Protein AF-A0A2W0CAE5-F1 (afdb_monomer_lite)

Foldseek 3Di:
DDDWDKDKDFDPVCDDWAFIWIDIPPPPDPVPTHGDGRTPVVVVVVCCCVPVVDDPPD

pLDDT: mean 85.84, std 12.11, range [53.5, 97.25]

InterPro domains:
  IPR037883 Knr4/Smi1-like domain superfamily [SSF160631] (3-50)

Organism: NCBI:txid59845

Sequence (58 aa):
MHQGYEIRFFDVNMGENPPVFLWYEGMENPASAIKLFYTFEEFLLQEIEVHSSVSWRD

Secondary structure (DSSP, 8-state):
-----EEEE--GGG-SS--EEEEETT-S-GGGPEEEESSHHHHHHHHHHHHS------

Radius of gyration: 13.9 Å; chains: 1; bounding box: 29×31×39 Å

Structure (mmCIF, N/CA/C/O backbone):
data_AF-A0A2W0CAE5-F1
#
_entry.id   AF-A0A2W0CAE5-F1
#
loop_
_atom_site.group_PDB
_atom_site.id
_atom_site.type_symbol
_atom_site.label_atom_id
_atom_site.label_alt_id
_atom_site.label_comp_id
_atom_site.label_asym_id
_atom_site.label_entity_id
_atom_site.label_seq_id
_atom_site.pdbx_PDB_ins_code
_atom_site.Cartn_x
_atom_site.Cartn_y
_atom_site.Cartn_z
_atom_site.occupancy
_atom_site.B_iso_or_equiv
_atom_site.auth_seq_id
_atom_site.auth_comp_id
_atom_site.auth_asym_id
_atom_site.auth_atom_id
_atom_site.pdbx_PDB_model_num
ATOM 1 N N . MET A 1 1 ? -0.650 -1.185 -27.552 1.00 53.50 1 MET A N 1
ATOM 2 C CA . MET A 1 1 ? -0.149 -0.520 -26.331 1.00 53.50 1 MET A CA 1
ATOM 3 C C . MET A 1 1 ? -0.865 -1.149 -25.153 1.00 53.50 1 MET A C 1
ATOM 5 O O . MET A 1 1 ? -2.088 -1.151 -25.169 1.00 53.50 1 MET A O 1
ATOM 9 N N . HIS A 1 2 ? -0.134 -1.740 -24.209 1.00 72.25 2 HIS A N 1
ATOM 10 C CA . HIS A 1 2 ? -0.687 -2.173 -22.925 1.00 72.25 2 HIS A CA 1
ATOM 11 C C . HIS A 1 2 ? -0.475 -1.027 -21.932 1.00 72.25 2 HIS A C 1
ATOM 13 O O . HIS A 1 2 ? 0.626 -0.483 -21.871 1.00 72.25 2 HIS A O 1
ATOM 19 N N . GLN A 1 3 ? -1.532 -0.603 -21.241 1.00 74.38 3 GLN A N 1
ATOM 20 C CA . GLN A 1 3 ? -1.396 0.282 -20.089 1.00 74.38 3 GLN A CA 1
ATOM 21 C C . GLN A 1 3 ? -1.097 -0.630 -18.907 1.00 74.38 3 GLN A C 1
ATOM 23 O O . GLN A 1 3 ? -1.956 -1.431 -18.544 1.00 74.38 3 GLN A O 1
ATOM 28 N N . GLY A 1 4 ? 0.133 -0.567 -18.400 1.00 82.56 4 GLY A N 1
ATOM 29 C CA . GLY A 1 4 ? 0.528 -1.402 -17.277 1.00 82.56 4 GLY A CA 1
ATOM 30 C C . GLY A 1 4 ? -0.226 -1.045 -16.003 1.00 82.56 4 GLY A C 1
ATOM 31 O O . GLY A 1 4 ? -0.898 -0.013 -15.925 1.00 82.56 4 GLY A O 1
ATOM 32 N N . TYR A 1 5 ? -0.130 -1.919 -15.010 1.00 86.19 5 TYR A N 1
ATOM 33 C CA . TYR A 1 5 ? -0.861 -1.775 -13.756 1.00 86.19 5 TYR A CA 1
ATOM 34 C C . TYR A 1 5 ? 0.028 -1.287 -12.607 1.00 86.19 5 TYR A C 1
ATOM 36 O O . TYR A 1 5 ? 1.219 -1.597 -12.526 1.00 86.19 5 TYR A O 1
ATOM 44 N N . GLU A 1 6 ? -0.593 -0.527 -11.705 1.00 90.31 6 GLU A N 1
ATOM 45 C CA . GLU A 1 6 ? -0.041 -0.075 -10.430 1.00 90.31 6 GLU A CA 1
ATOM 46 C C . GLU A 1 6 ? -0.746 -0.822 -9.291 1.00 90.31 6 GLU A C 1
ATOM 48 O O . GLU A 1 6 ? -1.973 -0.930 -9.285 1.00 90.31 6 GLU A O 1
ATOM 53 N N . ILE A 1 7 ? 0.019 -1.327 -8.320 1.00 90.75 7 ILE A N 1
ATOM 54 C CA . ILE A 1 7 ? -0.502 -1.975 -7.114 1.00 90.75 7 ILE A CA 1
ATOM 55 C C . ILE A 1 7 ? 0.059 -1.274 -5.886 1.00 90.75 7 ILE A C 1
ATOM 57 O O . ILE A 1 7 ? 1.275 -1.152 -5.718 1.00 90.75 7 ILE A O 1
ATOM 61 N N . ARG A 1 8 ? -0.846 -0.887 -4.989 1.00 93.62 8 ARG A N 1
ATOM 62 C CA . ARG A 1 8 ? -0.522 -0.442 -3.635 1.00 93.62 8 ARG A CA 1
ATOM 63 C C . ARG A 1 8 ? -0.878 -1.547 -2.652 1.00 93.62 8 ARG A C 1
ATOM 65 O O . ARG A 1 8 ? -1.960 -2.122 -2.745 1.00 93.62 8 ARG A O 1
ATOM 72 N N . PHE A 1 9 ? 0.032 -1.870 -1.743 1.00 93.31 9 PHE A N 1
ATOM 73 C CA . PHE A 1 9 ? -0.133 -2.986 -0.813 1.00 93.31 9 PHE A CA 1
ATOM 74 C C . PHE A 1 9 ? 0.595 -2.736 0.507 1.00 93.31 9 PHE A C 1
ATOM 76 O O . PHE A 1 9 ? 1.452 -1.862 0.607 1.00 93.31 9 PHE A O 1
ATOM 83 N N . PHE A 1 10 ? 0.271 -3.530 1.520 1.00 94.75 10 PHE A N 1
ATOM 84 C CA . PHE A 1 10 ? 0.955 -3.554 2.809 1.00 94.75 10 PHE A CA 1
ATOM 85 C C . PHE A 1 10 ? 1.130 -5.005 3.269 1.00 94.75 10 PHE A C 1
ATOM 87 O O . PHE A 1 10 ? 0.402 -5.896 2.826 1.00 94.75 10 PHE A O 1
ATOM 94 N N . ASP A 1 11 ? 2.102 -5.251 4.146 1.00 92.12 11 ASP A N 1
ATOM 95 C CA . ASP A 1 11 ? 2.315 -6.570 4.747 1.00 92.12 11 ASP A CA 1
ATOM 96 C C . ASP A 1 11 ? 1.509 -6.690 6.045 1.00 92.12 11 ASP A C 1
ATOM 98 O O . ASP A 1 11 ? 1.694 -5.919 6.987 1.00 92.12 11 ASP A O 1
ATOM 102 N N . VAL A 1 12 ? 0.627 -7.688 6.102 1.00 92.44 12 VAL A N 1
ATOM 103 C CA . VAL A 1 12 ? -0.232 -7.973 7.262 1.00 92.44 12 VAL A CA 1
ATOM 104 C C . VAL A 1 12 ? 0.554 -8.388 8.509 1.00 92.44 12 VAL A C 1
ATOM 106 O O . VAL A 1 12 ? 0.036 -8.298 9.618 1.00 92.44 12 VAL A O 1
ATOM 109 N N . ASN A 1 13 ? 1.807 -8.825 8.357 1.00 95.44 13 ASN A N 1
ATOM 110 C CA . ASN A 1 13 ? 2.664 -9.216 9.476 1.00 95.44 13 ASN A CA 1
ATOM 111 C C . ASN A 1 13 ? 3.403 -8.028 10.115 1.00 95.44 13 ASN A C 1
ATOM 113 O O . ASN A 1 13 ? 4.073 -8.208 11.130 1.00 95.44 13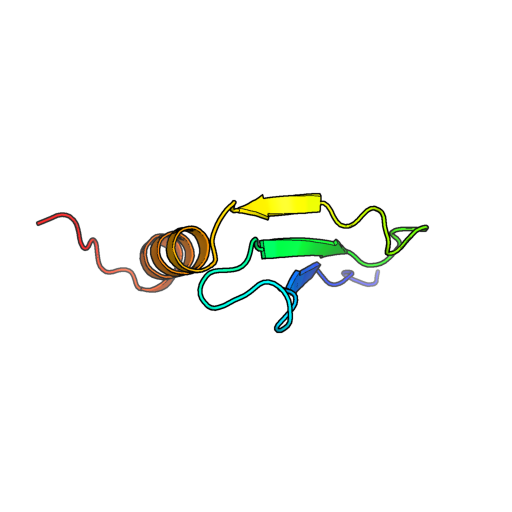 ASN A O 1
ATOM 117 N N . MET A 1 14 ? 3.295 -6.818 9.552 1.00 92.56 14 MET A N 1
ATOM 118 C CA . MET A 1 14 ? 3.961 -5.612 10.069 1.00 92.56 14 MET A CA 1
ATOM 119 C C . MET A 1 14 ? 3.177 -4.891 11.183 1.00 92.56 14 MET A C 1
ATOM 121 O O . MET A 1 14 ? 3.592 -3.820 11.624 1.00 92.56 14 MET A O 1
ATOM 125 N N . GLY A 1 15 ? 2.087 -5.484 11.678 1.00 92.94 15 GLY A N 1
ATOM 126 C CA . GLY A 1 15 ? 1.275 -4.952 12.776 1.00 92.94 15 GLY A CA 1
ATOM 127 C C . GLY A 1 15 ? 0.005 -4.239 12.305 1.00 92.94 15 GLY A C 1
ATOM 128 O O . GLY A 1 15 ? -0.375 -4.331 11.143 1.00 92.94 15 GLY A O 1
ATOM 129 N N . GLU A 1 16 ? -0.671 -3.549 13.229 1.00 93.88 16 GLU A N 1
ATOM 130 C CA . GLU A 1 16 ? -2.013 -2.984 12.998 1.00 93.88 16 GLU A CA 1
ATOM 131 C C . GLU A 1 16 ? -2.036 -1.778 12.049 1.00 93.88 16 GLU A C 1
ATOM 133 O O . GLU A 1 16 ? -3.042 -1.545 11.386 1.00 93.88 16 GLU A O 1
ATOM 138 N N . ASN A 1 17 ? -0.936 -1.025 11.957 1.00 95.75 17 ASN A N 1
ATOM 139 C CA . ASN A 1 17 ? -0.851 0.179 11.128 1.00 95.75 17 ASN A CA 1
ATOM 140 C C . ASN A 1 17 ? 0.418 0.164 10.250 1.00 95.75 17 ASN A C 1
ATOM 142 O O . ASN A 1 17 ? 1.351 0.936 10.486 1.00 95.75 17 ASN A O 1
ATOM 146 N N . PRO A 1 18 ? 0.503 -0.773 9.289 1.00 97.25 18 PRO A N 1
ATOM 147 C CA . PRO A 1 18 ? 1.724 -1.036 8.539 1.00 97.25 18 PRO A CA 1
ATOM 148 C C . PRO A 1 18 ? 2.004 0.045 7.481 1.00 97.25 18 PRO A C 1
ATOM 150 O O . PRO A 1 18 ? 1.084 0.732 7.042 1.00 97.25 18 PRO A O 1
ATOM 153 N N . PRO A 1 19 ? 3.256 0.182 7.009 1.00 97.00 19 PRO A N 1
ATOM 154 C CA . PRO A 1 19 ? 3.566 1.040 5.871 1.00 97.00 19 PRO A CA 1
ATOM 155 C C . PRO A 1 19 ? 2.927 0.517 4.579 1.00 97.00 19 PRO A C 1
ATOM 157 O O . PRO A 1 19 ? 2.768 -0.692 4.390 1.00 97.00 19 PRO A O 1
ATOM 160 N N . VAL A 1 20 ? 2.631 1.434 3.656 1.00 97.00 20 VAL A N 1
ATOM 161 C CA . VAL A 1 20 ? 2.087 1.109 2.330 1.00 97.00 20 VAL A CA 1
ATOM 162 C C . VAL A 1 20 ? 3.175 1.252 1.276 1.00 97.00 20 VAL A C 1
ATOM 164 O O . VAL A 1 20 ? 3.912 2.241 1.237 1.00 97.00 20 VAL A O 1
ATOM 167 N N . PHE A 1 21 ? 3.256 0.257 0.402 1.00 94.88 21 PHE A N 1
ATOM 168 C CA . PHE A 1 21 ? 4.222 0.153 -0.677 1.00 94.88 21 PHE A CA 1
ATOM 169 C C . PHE A 1 21 ? 3.542 0.211 -2.040 1.00 94.88 21 PHE A C 1
ATOM 171 O O . PHE A 1 21 ? 2.367 -0.119 -2.186 1.00 94.88 21 PHE A O 1
ATOM 178 N N . LEU A 1 22 ? 4.325 0.600 -3.036 1.00 93.44 22 LEU A N 1
ATOM 179 C CA . LEU A 1 22 ? 3.966 0.714 -4.435 1.00 93.44 22 LEU A CA 1
ATOM 180 C C . LEU A 1 22 ? 4.801 -0.243 -5.270 1.00 93.44 22 LEU A C 1
ATOM 182 O O . LEU A 1 22 ? 6.031 -0.262 -5.174 1.00 93.44 22 LEU A O 1
ATOM 186 N N . TRP A 1 23 ? 4.128 -0.963 -6.152 1.00 91.88 23 TRP A N 1
ATOM 187 C CA . TRP A 1 23 ? 4.745 -1.753 -7.202 1.00 91.88 23 TRP A CA 1
ATOM 188 C C . TRP A 1 23 ? 4.037 -1.476 -8.528 1.00 91.88 23 TRP A C 1
ATOM 190 O O . TRP A 1 23 ? 2.825 -1.270 -8.558 1.00 91.88 23 TRP A O 1
ATOM 200 N N . TYR A 1 24 ? 4.785 -1.471 -9.627 1.00 89.19 24 TYR A N 1
ATOM 201 C CA . TYR A 1 24 ? 4.242 -1.296 -10.972 1.00 89.19 24 TYR A CA 1
ATOM 202 C C . TYR A 1 24 ? 4.778 -2.370 -11.913 1.00 89.19 24 TYR A C 1
ATOM 204 O O . TYR A 1 24 ? 5.885 -2.889 -11.733 1.00 89.19 24 TYR A O 1
ATOM 212 N N . GLU A 1 25 ? 3.981 -2.695 -12.927 1.00 86.50 25 GLU A N 1
ATOM 213 C CA . GLU A 1 25 ? 4.343 -3.687 -13.933 1.00 86.50 25 GLU A CA 1
ATOM 214 C C . GLU A 1 25 ? 5.667 -3.336 -14.629 1.00 86.50 25 GLU A C 1
ATOM 216 O O . GLU A 1 25 ? 5.883 -2.208 -15.070 1.00 86.50 25 GLU A O 1
ATOM 221 N N . GLY A 1 26 ? 6.564 -4.320 -14.725 1.00 84.44 26 GLY A N 1
ATOM 222 C CA . GLY A 1 26 ? 7.902 -4.142 -15.295 1.00 84.44 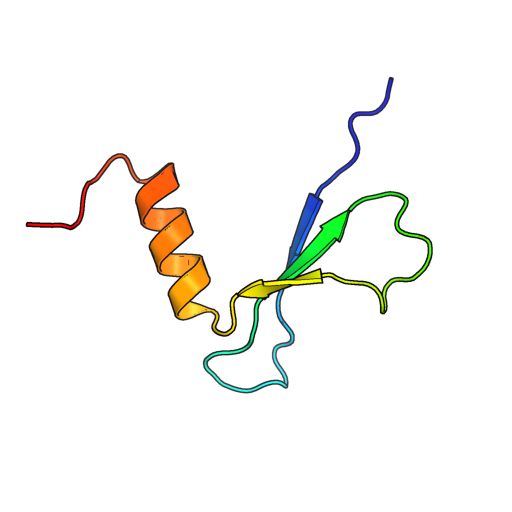26 GLY A CA 1
ATOM 223 C C . GLY A 1 26 ? 8.986 -3.778 -14.278 1.00 84.44 26 GLY A C 1
ATOM 224 O O . GLY A 1 26 ? 10.147 -3.664 -14.661 1.00 84.44 26 GLY A O 1
ATOM 225 N N . MET A 1 27 ? 8.661 -3.645 -12.986 1.00 85.25 27 MET A N 1
ATOM 226 C CA . MET A 1 27 ? 9.682 -3.537 -11.943 1.00 85.25 27 MET A CA 1
ATOM 227 C C . MET A 1 27 ? 10.449 -4.867 -11.818 1.00 85.25 27 MET A C 1
ATOM 229 O O . MET A 1 27 ? 9.908 -5.870 -11.355 1.00 85.25 27 MET A O 1
ATOM 233 N N . GLU A 1 28 ? 11.721 -4.866 -12.232 1.00 76.19 28 GLU A N 1
ATOM 234 C CA . GLU A 1 28 ? 12.565 -6.070 -12.355 1.00 76.19 28 GLU A CA 1
ATOM 235 C C . GLU A 1 28 ? 12.824 -6.794 -11.025 1.00 76.19 28 GLU A C 1
ATOM 237 O O . GLU A 1 28 ? 13.107 -7.991 -11.011 1.00 76.19 28 GLU A O 1
ATOM 242 N N . ASN A 1 29 ? 12.710 -6.086 -9.898 1.00 79.38 29 ASN A N 1
ATOM 243 C CA . ASN A 1 29 ? 12.891 -6.650 -8.569 1.00 79.38 29 ASN A CA 1
ATOM 244 C C . ASN A 1 29 ? 11.693 -6.310 -7.660 1.00 79.38 29 ASN A C 1
ATOM 246 O O . ASN A 1 29 ? 11.531 -5.151 -7.282 1.00 79.38 29 ASN A O 1
ATOM 250 N N . PRO A 1 30 ? 10.883 -7.298 -7.236 1.00 65.56 30 PRO A N 1
ATOM 251 C CA . PRO A 1 30 ? 9.777 -7.087 -6.298 1.00 65.56 30 PRO A CA 1
ATOM 252 C C . PRO A 1 30 ? 10.204 -6.493 -4.947 1.00 65.56 30 PRO A C 1
ATOM 254 O O . PRO A 1 30 ? 9.421 -5.793 -4.311 1.00 65.56 30 PRO A O 1
ATOM 257 N N . ALA A 1 31 ? 11.453 -6.718 -4.517 1.00 70.75 31 ALA A N 1
ATOM 258 C CA . ALA A 1 31 ? 12.004 -6.109 -3.305 1.00 70.75 31 ALA A CA 1
ATOM 259 C C . ALA A 1 31 ? 12.285 -4.601 -3.458 1.00 70.75 31 ALA A C 1
ATOM 261 O O . ALA A 1 31 ? 12.573 -3.928 -2.473 1.00 70.75 31 ALA A O 1
ATOM 262 N N . SER A 1 32 ? 12.194 -4.060 -4.677 1.00 76.25 32 SER A N 1
ATOM 263 C CA . SER A 1 32 ? 12.305 -2.627 -4.965 1.00 76.25 32 SER A CA 1
ATOM 264 C C . SER A 1 32 ? 10.976 -1.879 -4.833 1.00 76.25 32 SER A C 1
ATOM 266 O O . SER A 1 32 ? 10.895 -0.726 -5.257 1.00 76.25 32 SER A O 1
ATOM 268 N N . ALA A 1 33 ? 9.948 -2.505 -4.246 1.00 85.81 33 ALA A N 1
ATOM 269 C CA . ALA A 1 33 ? 8.695 -1.832 -3.940 1.00 85.81 33 ALA A CA 1
ATOM 270 C C . ALA A 1 33 ? 8.958 -0.535 -3.157 1.00 85.81 33 ALA A C 1
ATOM 272 O O . ALA A 1 33 ? 9.686 -0.506 -2.160 1.00 85.81 33 ALA A O 1
ATOM 273 N N . ILE A 1 34 ? 8.376 0.558 -3.636 1.00 91.06 34 ILE A N 1
ATOM 274 C CA . ILE A 1 34 ? 8.634 1.896 -3.110 1.00 91.06 34 ILE A CA 1
ATOM 275 C C . ILE A 1 34 ? 7.694 2.117 -1.933 1.00 91.06 34 ILE A C 1
ATOM 277 O O . ILE A 1 34 ? 6.481 2.037 -2.094 1.00 91.06 34 ILE A O 1
ATOM 281 N N . LYS A 1 35 ? 8.222 2.416 -0.745 1.00 93.75 35 LYS A N 1
ATOM 282 C CA . LYS A 1 35 ? 7.381 2.828 0.385 1.00 93.75 35 LYS A CA 1
ATOM 283 C C . LYS A 1 35 ? 6.783 4.205 0.091 1.00 93.75 35 LYS A C 1
ATOM 285 O O . LYS A 1 35 ? 7.535 5.162 -0.074 1.00 93.75 35 LYS A O 1
ATOM 290 N N . LEU A 1 36 ? 5.458 4.296 0.041 1.00 94.75 36 LEU A N 1
ATOM 291 C CA . LEU A 1 36 ? 4.732 5.547 -0.187 1.00 94.75 36 LEU A CA 1
ATOM 292 C C . LEU A 1 36 ? 4.297 6.212 1.118 1.00 94.75 36 LEU A C 1
ATOM 294 O O . LEU A 1 36 ? 4.433 7.422 1.253 1.00 94.75 36 LEU A O 1
ATOM 298 N N . PHE A 1 37 ? 3.809 5.418 2.071 1.00 96.81 37 PHE A N 1
ATOM 299 C CA . PHE A 1 37 ? 3.294 5.900 3.353 1.00 96.81 37 PHE A CA 1
ATOM 300 C C . PHE A 1 37 ? 3.957 5.157 4.5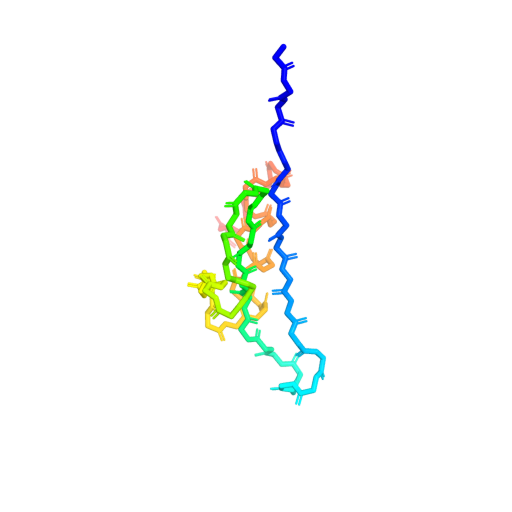05 1.00 96.81 37 PHE A C 1
ATOM 302 O O . PHE A 1 37 ? 4.313 3.979 4.373 1.00 96.81 37 PHE A O 1
ATOM 309 N N . TYR A 1 38 ? 4.132 5.838 5.637 1.00 95.75 38 TYR A N 1
ATOM 310 C CA . TYR A 1 38 ? 4.713 5.222 6.827 1.00 95.75 38 TYR A CA 1
ATOM 311 C C . TYR A 1 38 ? 3.680 4.408 7.598 1.00 95.75 38 TYR A C 1
ATOM 313 O O . TYR A 1 38 ? 4.062 3.446 8.266 1.00 95.75 38 TYR A O 1
ATOM 321 N N . THR A 1 39 ? 2.400 4.751 7.452 1.00 96.88 39 THR A N 1
ATOM 322 C CA . THR A 1 39 ? 1.276 4.049 8.071 1.00 96.88 39 THR A CA 1
ATOM 323 C C . THR A 1 39 ? 0.113 3.856 7.091 1.00 96.88 39 THR A C 1
ATOM 325 O O . THR A 1 39 ? -0.013 4.569 6.093 1.00 96.88 39 THR A O 1
ATOM 328 N N . PHE A 1 40 ? -0.751 2.881 7.370 1.00 95.88 40 PHE A N 1
ATOM 329 C CA . PHE A 1 40 ? -1.942 2.602 6.570 1.00 95.88 40 PHE A CA 1
ATOM 330 C C . PHE A 1 40 ? -3.011 3.680 6.773 1.00 95.88 40 PHE A C 1
ATOM 332 O O . PHE A 1 40 ? -3.724 4.028 5.836 1.00 95.88 40 PHE A O 1
ATOM 339 N N . GLU A 1 41 ? -3.091 4.248 7.975 1.00 95.94 41 GLU A N 1
ATOM 340 C CA . GLU A 1 41 ? -3.990 5.357 8.299 1.00 95.94 41 GLU A CA 1
ATOM 341 C C . GLU A 1 41 ? -3.698 6.612 7.461 1.00 95.94 41 GLU A C 1
ATOM 343 O O . GLU A 1 41 ? -4.624 7.182 6.886 1.00 95.94 41 GLU A O 1
ATOM 348 N N . GLU A 1 42 ? -2.423 7.001 7.317 1.00 96.12 42 GLU A N 1
ATOM 349 C CA . GLU A 1 42 ? -2.013 8.115 6.444 1.00 96.12 42 GLU A CA 1
ATOM 350 C C . GLU A 1 42 ? -2.484 7.903 5.000 1.00 96.12 42 GLU A C 1
ATOM 352 O O . GLU A 1 42 ? -3.061 8.804 4.389 1.00 96.12 42 GLU A O 1
ATOM 357 N N . PHE A 1 43 ? -2.266 6.695 4.471 1.00 95.38 43 PHE A N 1
ATOM 358 C CA . PHE A 1 43 ? -2.723 6.312 3.139 1.00 95.38 43 PHE A CA 1
ATOM 359 C C . PHE A 1 43 ? -4.247 6.418 3.021 1.00 95.38 43 PHE A C 1
ATOM 361 O O . PHE A 1 43 ? -4.754 7.046 2.093 1.00 95.38 43 PHE A O 1
ATOM 368 N N . LEU A 1 44 ? -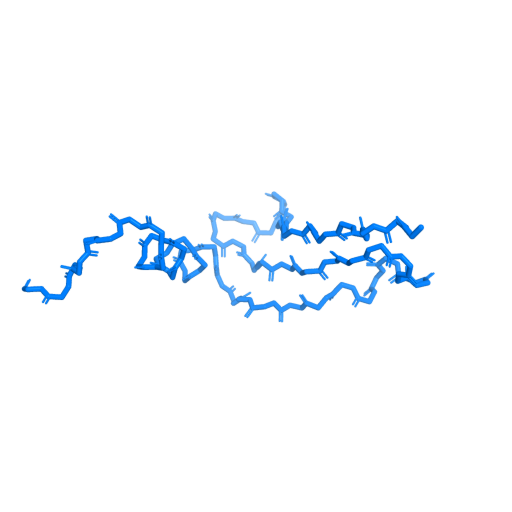4.984 5.837 3.970 1.00 93.50 44 LEU A N 1
ATO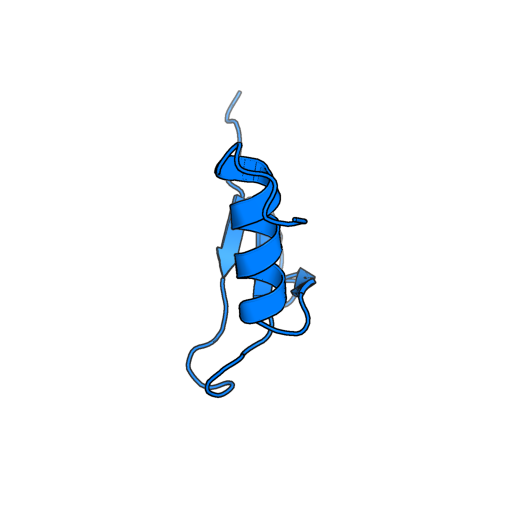M 369 C CA . LEU A 1 44 ? -6.442 5.805 3.935 1.00 93.50 44 LEU A CA 1
ATOM 370 C C . LEU A 1 44 ? -7.044 7.215 3.982 1.00 93.50 44 LEU A C 1
ATOM 372 O O . LEU A 1 44 ? -7.957 7.510 3.212 1.00 93.50 44 LEU A O 1
ATOM 376 N N . LEU A 1 45 ? -6.523 8.093 4.844 1.00 93.38 45 LEU A N 1
ATOM 377 C CA . LEU A 1 45 ? -6.971 9.484 4.937 1.00 93.38 45 LEU A CA 1
ATOM 378 C C . LEU A 1 45 ? -6.755 10.235 3.619 1.00 93.38 45 LEU A C 1
ATOM 380 O O . LEU A 1 45 ? -7.670 10.917 3.156 1.00 93.38 45 LEU A O 1
ATOM 384 N N . GLN A 1 46 ? -5.588 10.070 2.987 1.00 91.94 46 GLN A N 1
ATOM 385 C CA . GLN A 1 46 ? -5.308 10.696 1.696 1.00 91.94 46 GLN A CA 1
ATOM 386 C C . GLN A 1 46 ? -6.240 10.176 0.594 1.00 91.94 46 GLN A C 1
ATOM 388 O O . GLN A 1 46 ? -6.780 10.971 -0.172 1.00 91.94 46 GLN A O 1
ATOM 393 N N . GLU A 1 47 ? -6.453 8.863 0.494 1.00 91.44 47 GLU A N 1
ATOM 394 C CA . GLU A 1 47 ? -7.328 8.303 -0.544 1.00 91.44 47 GLU A CA 1
ATOM 395 C C . GLU A 1 47 ? -8.782 8.746 -0.354 1.00 91.44 47 GLU A C 1
ATOM 397 O O . GLU A 1 47 ? -9.472 9.051 -1.328 1.00 91.44 47 GLU A O 1
ATOM 402 N N . ILE A 1 48 ? -9.242 8.855 0.896 1.00 90.50 48 ILE A N 1
ATOM 403 C CA . ILE A 1 48 ? -10.550 9.436 1.204 1.00 90.50 48 ILE A CA 1
ATOM 404 C C . ILE A 1 48 ? -10.596 10.902 0.759 1.00 90.50 48 ILE A C 1
ATOM 406 O O . ILE A 1 48 ? -11.549 11.283 0.084 1.00 90.50 48 ILE A O 1
ATOM 410 N N . GLU A 1 49 ? -9.598 11.727 1.078 1.00 88.31 49 GLU A N 1
ATOM 411 C CA . GLU A 1 49 ? -9.556 13.138 0.657 1.00 88.31 49 GLU A CA 1
ATOM 412 C C . GLU A 1 49 ? -9.601 13.280 -0.874 1.00 88.31 49 GLU A C 1
ATOM 414 O O . GLU A 1 49 ? -10.382 14.072 -1.404 1.00 88.31 49 GLU A O 1
ATOM 419 N N . VAL A 1 50 ? -8.822 12.467 -1.594 1.00 88.31 50 VAL A N 1
ATOM 420 C CA . VAL A 1 50 ? -8.732 12.513 -3.061 1.00 88.31 50 VAL A CA 1
ATOM 421 C C . VAL A 1 50 ? -10.018 12.028 -3.737 1.00 88.31 50 VAL A C 1
ATOM 423 O O . VAL A 1 50 ? -10.435 12.606 -4.743 1.00 88.31 50 VAL A O 1
ATOM 426 N N . HIS A 1 51 ? -10.658 10.977 -3.215 1.00 86.06 51 HIS A N 1
ATOM 427 C CA . HIS A 1 51 ? -11.735 10.277 -3.925 1.00 86.06 51 HIS A CA 1
ATOM 428 C C . HIS A 1 51 ? -13.138 10.500 -3.363 1.00 86.06 51 HIS A C 1
ATOM 430 O O . HIS A 1 51 ? -14.112 10.291 -4.085 1.00 86.06 51 HIS A O 1
ATOM 436 N N . SER A 1 52 ? -13.285 10.925 -2.106 1.00 80.25 52 SER A N 1
ATOM 437 C CA . SER A 1 52 ? -14.615 11.083 -1.505 1.00 80.25 52 SER A CA 1
ATOM 438 C C . SER A 1 52 ? -15.344 12.339 -1.974 1.00 80.25 52 SER A C 1
ATOM 440 O O . SER A 1 52 ? -16.544 12.449 -1.744 1.00 80.25 52 SER A O 1
ATOM 442 N N . SER A 1 53 ? -14.679 13.290 -2.647 1.00 69.06 53 SER A N 1
ATOM 443 C CA . SER A 1 53 ? -15.226 14.627 -2.965 1.00 69.06 53 SER A CA 1
ATOM 444 C C . SER A 1 53 ? -15.767 15.397 -1.741 1.00 69.06 53 SER A C 1
ATOM 446 O O . SER A 1 53 ? -16.360 16.464 -1.892 1.00 69.06 53 SER A O 1
ATOM 448 N N . VAL A 1 54 ? -15.527 14.882 -0.529 1.00 61.91 54 VAL A N 1
ATOM 449 C CA . VAL A 1 54 ? -15.880 15.474 0.759 1.00 61.91 54 VAL A CA 1
ATOM 450 C C . VAL A 1 54 ? -14.594 16.023 1.370 1.00 61.91 54 VAL A C 1
ATOM 452 O O . VAL A 1 54 ? -13.662 15.277 1.662 1.00 61.91 54 VAL A O 1
ATOM 455 N N . SER A 1 55 ? -14.536 17.341 1.554 1.00 58.06 55 SER A N 1
ATOM 456 C CA . SER A 1 55 ? -13.499 17.970 2.372 1.00 58.06 55 SER A CA 1
ATOM 457 C C . SER A 1 55 ? -13.843 17.720 3.837 1.00 58.06 55 SER A C 1
ATOM 459 O O . SER A 1 55 ? -14.798 18.293 4.344 1.00 58.06 55 SER A O 1
ATOM 461 N N . TRP A 1 56 ? -13.077 16.868 4.519 1.00 61.69 56 TRP A N 1
ATOM 462 C CA . TRP A 1 56 ? -13.253 16.583 5.953 1.00 61.69 56 TRP A CA 1
ATOM 463 C C . TRP A 1 56 ? -12.595 17.631 6.863 1.00 61.69 56 TRP A C 1
ATOM 465 O O . TRP A 1 56 ? -12.564 17.468 8.079 1.00 61.69 56 TRP A O 1
ATOM 475 N N . ARG A 1 57 ? -12.038 18.697 6.276 1.00 60.19 57 ARG A N 1
ATOM 476 C CA . ARG A 1 57 ? -11.548 19.869 7.002 1.00 60.19 57 ARG A CA 1
ATOM 477 C C . ARG A 1 57 ? -12.703 20.846 7.218 1.00 60.19 57 ARG A C 1
ATOM 479 O O . ARG A 1 57 ? -12.785 21.830 6.492 1.00 60.19 57 ARG A O 1
ATOM 486 N N . ASP A 1 58 ? -13.554 20.542 8.190 1.00 54.19 58 AS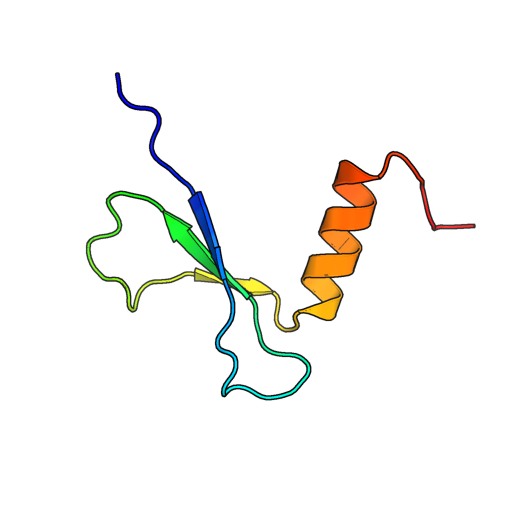P A N 1
ATOM 487 C CA . ASP A 1 58 ? -14.426 21.503 8.879 1.00 54.19 58 ASP A CA 1
ATOM 488 C C . ASP A 1 58 ? -14.277 21.314 10.396 1.00 54.19 58 ASP A C 1
ATOM 490 O O . ASP A 1 58 ? -14.403 20.158 10.867 1.00 54.19 58 ASP A O 1
#